Protein AF-S3D7V9-F1 (afdb_monomer)

Radius of gyration: 25.15 Å; Cα contacts (8 Å, |Δi|>4): 69; chains: 1; bounding box: 52×27×69 Å

Organism: Glarea lozoyensis (strain ATCC 20868 / MF5171) (NCBI:txid1116229)

Nearest PDB structures (foldseek):
  2ido-assembly1_B  TM=3.271E-01  e=3.633E+00  Punavirus P1

Secondary structure (DSSP, 8-state):
----------SS-HHHHHHHHHHHHHH-HHHHSPTTSHHHHHHHHHHHH-HHHHHHHHHHHT---TT--TTSGGGGGGTSPP---HHHHHHHHHHTPPPHHHHHHHHHTT-HHHHHHHHHHHHHTT-

Solvent-accessible surface area (backbone atoms only — not comparable to full-atom values): 7719 Å² total; per-residue (Å²): 136,84,78,81,76,79,74,86,83,63,94,61,55,73,39,52,53,53,46,53,20,38,47,49,29,74,64,36,61,79,77,76,37,57,89,85,36,72,67,40,51,49,51,54,50,50,36,68,75,35,55,65,57,42,51,49,19,58,62,36,54,73,59,83,56,90,91,57,54,76,85,38,75,95,42,43,75,79,48,47,78,84,80,72,56,65,65,57,54,47,49,50,56,59,71,65,56,70,58,68,70,60,32,51,57,39,27,76,70,68,37,66,71,27,45,56,50,50,56,55,54,63,57,63,78,76,114

Foldseek 3Di:
DDDPDPPPPDPDDPLVLLLVLLQCLVVPQVVVDDPPDPSNVVVVVVCVVVVVSVVSNVVNNPDDPVPDGCPDPVNVPSRDDPDDPPVVVVVVVVVVDDDLVVLVVVVVVVPVVSVVVNVVVVVVVVD

Mean predicted aligned error: 12.67 Å

Structure (mmCIF, N/CA/C/O backbone):
data_AF-S3D7V9-F1
#
_entry.id   AF-S3D7V9-F1
#
loop_
_atom_site.group_PDB
_atom_site.id
_atom_site.type_symbol
_atom_site.label_atom_id
_atom_site.label_alt_id
_atom_site.label_comp_id
_atom_site.label_asym_id
_atom_site.label_entity_id
_atom_site.label_seq_id
_atom_site.pdbx_PDB_ins_code
_atom_site.Cartn_x
_atom_site.Cartn_y
_atom_site.Cartn_z
_atom_site.occupancy
_atom_site.B_iso_or_equiv
_atom_site.auth_seq_id
_atom_site.auth_comp_id
_atom_site.auth_asym_id
_atom_site.auth_atom_id
_atom_site.pdbx_PDB_model_num
ATOM 1 N N . MET A 1 1 ? -35.432 -12.788 -2.282 1.00 44.59 1 MET A N 1
ATOM 2 C CA . MET A 1 1 ? -34.699 -11.628 -1.743 1.00 44.59 1 MET A CA 1
ATOM 3 C C . MET A 1 1 ? -33.234 -12.016 -1.850 1.00 44.59 1 MET A C 1
ATOM 5 O O . MET A 1 1 ? -32.822 -12.919 -1.141 1.00 44.59 1 MET A O 1
ATOM 9 N N . PHE A 1 2 ? -32.547 -11.538 -2.889 1.00 39.72 2 PHE A N 1
ATOM 10 C CA . PHE A 1 2 ? -31.167 -11.925 -3.194 1.00 39.72 2 PHE A CA 1
ATOM 11 C C . PHE A 1 2 ? -30.229 -11.039 -2.374 1.00 39.72 2 PHE A C 1
ATOM 13 O O . PHE A 1 2 ? -30.293 -9.817 -2.497 1.00 39.72 2 PHE A O 1
ATOM 20 N N . GLU A 1 3 ? -29.404 -11.653 -1.528 1.00 40.06 3 GLU A N 1
ATOM 21 C CA . GLU A 1 3 ? -28.247 -10.994 -0.923 1.00 40.06 3 GLU A CA 1
ATOM 22 C C . GLU A 1 3 ? -27.309 -10.509 -2.041 1.00 40.06 3 GLU A C 1
ATOM 24 O O . GLU A 1 3 ? -27.126 -11.226 -3.033 1.00 40.06 3 GLU A O 1
ATOM 29 N N . PRO A 1 4 ? -26.721 -9.307 -1.935 1.00 53.19 4 PRO A N 1
ATOM 30 C CA . PRO A 1 4 ? -25.719 -8.886 -2.894 1.00 53.19 4 PRO A CA 1
ATOM 31 C C . PRO A 1 4 ? -24.494 -9.792 -2.738 1.00 53.19 4 PRO A C 1
ATOM 33 O O . PRO A 1 4 ? -23.843 -9.804 -1.694 1.00 53.19 4 PRO A O 1
ATOM 36 N N . MET A 1 5 ? -24.199 -10.564 -3.790 1.00 42.66 5 MET A N 1
ATOM 37 C CA . MET A 1 5 ? -22.911 -11.227 -3.977 1.00 42.66 5 MET A CA 1
ATOM 38 C C . MET A 1 5 ? -21.812 -10.197 -3.723 1.00 42.66 5 MET A C 1
ATOM 40 O O . MET A 1 5 ? -21.718 -9.210 -4.451 1.00 42.66 5 MET A O 1
ATOM 44 N N . LEU A 1 6 ? -21.005 -10.433 -2.689 1.00 45.97 6 LEU A N 1
ATOM 45 C CA . LEU A 1 6 ? -19.734 -9.752 -2.486 1.00 45.97 6 LEU A CA 1
ATOM 46 C C . LEU A 1 6 ? -18.943 -9.857 -3.792 1.00 45.97 6 LEU A C 1
ATOM 48 O O . LEU A 1 6 ? -18.527 -10.946 -4.193 1.00 45.97 6 LEU A O 1
ATOM 52 N N . ASP A 1 7 ? -18.814 -8.728 -4.480 1.00 47.75 7 ASP A N 1
ATOM 53 C CA . ASP A 1 7 ? -18.021 -8.602 -5.689 1.00 47.75 7 ASP A CA 1
ATOM 54 C C . ASP A 1 7 ? -16.570 -8.930 -5.320 1.00 47.75 7 ASP A C 1
ATOM 56 O O . ASP A 1 7 ? -15.886 -8.149 -4.665 1.00 47.75 7 ASP A O 1
ATOM 60 N N . GLN A 1 8 ? -16.095 -10.121 -5.694 1.00 50.62 8 GLN A N 1
ATOM 61 C CA . GLN A 1 8 ? -14.722 -10.582 -5.447 1.00 50.62 8 GLN A CA 1
ATOM 62 C C . GLN A 1 8 ? -13.677 -9.845 -6.313 1.00 50.62 8 GLN A C 1
ATOM 64 O O . GLN A 1 8 ? -12.597 -10.367 -6.583 1.00 50.62 8 GLN A O 1
ATOM 69 N N . ARG A 1 9 ? -13.980 -8.629 -6.773 1.00 52.44 9 ARG A N 1
ATOM 70 C CA . ARG A 1 9 ? -13.137 -7.814 -7.654 1.00 52.44 9 ARG A CA 1
ATOM 71 C C . ARG A 1 9 ? -12.440 -6.687 -6.895 1.00 52.44 9 ARG A C 1
ATOM 73 O O . ARG A 1 9 ? -12.529 -5.538 -7.295 1.00 52.44 9 ARG A O 1
ATOM 80 N N . ASN A 1 10 ? -11.765 -7.010 -5.797 1.00 53.16 10 ASN A N 1
ATOM 81 C CA . ASN A 1 10 ? -10.458 -6.423 -5.487 1.00 53.16 10 ASN A CA 1
ATOM 82 C C . ASN A 1 10 ? -9.873 -7.096 -4.249 1.00 53.16 10 ASN A C 1
ATOM 84 O O . ASN A 1 10 ? -10.286 -6.833 -3.125 1.00 53.16 10 ASN A O 1
ATOM 88 N N . ILE A 1 11 ? -8.920 -8.003 -4.460 1.00 58.69 11 ILE A N 1
ATOM 89 C CA . ILE A 1 11 ? -8.187 -8.663 -3.368 1.00 58.69 11 ILE A CA 1
ATOM 90 C C . ILE A 1 11 ? -7.152 -7.694 -2.767 1.00 58.69 11 ILE A C 1
ATOM 92 O O . ILE A 1 11 ? -6.701 -7.881 -1.639 1.00 58.69 11 ILE A O 1
ATOM 96 N N . PHE A 1 12 ? -6.793 -6.637 -3.499 1.00 61.38 12 PHE A N 1
ATOM 97 C CA . PHE A 1 12 ? -5.801 -5.657 -3.083 1.00 61.38 12 PHE A CA 1
ATOM 98 C C . PHE A 1 12 ? -6.461 -4.342 -2.674 1.00 61.38 12 PHE A C 1
ATOM 100 O O . PHE A 1 12 ? -7.405 -3.873 -3.311 1.00 61.38 12 PHE A O 1
ATOM 107 N N . SER A 1 13 ? -5.959 -3.746 -1.589 1.00 81.44 13 SER A N 1
ATOM 108 C CA . SER A 1 13 ? -6.363 -2.400 -1.200 1.00 81.44 13 SER A CA 1
ATOM 109 C C . SER A 1 13 ? -5.875 -1.392 -2.255 1.00 81.44 13 SER A C 1
ATOM 111 O O . SER A 1 13 ? -4.786 -1.571 -2.813 1.00 81.44 13 SER A O 1
ATOM 113 N N . PRO A 1 14 ? -6.611 -0.295 -2.509 1.00 86.12 14 PRO A N 1
ATOM 114 C CA . PRO A 1 14 ? -6.174 0.745 -3.449 1.00 86.12 14 PRO A CA 1
ATOM 115 C C . PRO A 1 14 ? -4.786 1.322 -3.119 1.00 86.12 14 PRO A C 1
ATOM 117 O O . PRO A 1 14 ? -4.033 1.726 -4.005 1.00 86.12 14 PRO A O 1
ATOM 120 N N . LEU A 1 15 ? -4.420 1.342 -1.832 1.00 90.00 15 LEU A N 1
ATOM 121 C CA . LEU A 1 15 ? -3.102 1.778 -1.370 1.00 90.00 15 LEU A CA 1
ATOM 122 C C . LEU A 1 15 ? -1.985 0.816 -1.791 1.00 90.00 15 LEU A C 1
ATOM 124 O O . LEU A 1 15 ? -0.905 1.266 -2.180 1.00 90.00 15 LEU A O 1
ATOM 128 N N . LEU A 1 16 ? -2.250 -0.492 -1.766 1.00 89.56 16 LEU A N 1
ATOM 129 C CA . LEU A 1 16 ? -1.304 -1.504 -2.221 1.00 89.56 16 LEU A CA 1
ATOM 130 C C . LEU A 1 16 ? -1.105 -1.441 -3.739 1.00 89.56 16 LEU A C 1
ATOM 132 O O . LEU A 1 16 ? 0.031 -1.495 -4.202 1.00 89.56 16 LEU A O 1
ATOM 136 N N . GLU A 1 17 ? -2.173 -1.264 -4.518 1.00 90.25 17 GLU A N 1
ATOM 137 C CA . GLU A 1 17 ? -2.070 -1.095 -5.976 1.00 90.25 17 GLU A CA 1
ATOM 138 C C . GLU A 1 17 ? -1.220 0.129 -6.340 1.00 90.25 17 GLU A C 1
ATOM 140 O O . GLU A 1 17 ? -0.293 0.040 -7.150 1.00 90.25 17 GLU A O 1
ATOM 145 N N . LYS A 1 18 ? -1.463 1.254 -5.658 1.00 91.69 18 LYS A N 1
ATOM 146 C CA . LYS A 1 18 ? -0.665 2.478 -5.785 1.00 91.69 18 LYS A CA 1
ATOM 147 C C . LYS A 1 18 ? 0.807 2.247 -5.433 1.00 91.69 18 LYS A C 1
ATOM 149 O O . LYS A 1 18 ? 1.687 2.714 -6.157 1.00 91.69 18 LYS A O 1
ATOM 154 N N . PHE A 1 19 ? 1.088 1.530 -4.344 1.00 93.75 19 PHE A N 1
ATOM 155 C CA . PHE A 1 19 ? 2.457 1.184 -3.958 1.00 93.75 19 PHE A CA 1
ATOM 156 C C . PHE A 1 19 ? 3.148 0.349 -5.040 1.00 93.75 19 PHE A C 1
ATOM 158 O O . PHE A 1 19 ? 4.238 0.702 -5.488 1.00 93.75 19 PHE A O 1
ATOM 165 N N . LEU A 1 20 ? 2.493 -0.707 -5.526 1.00 93.56 20 LEU A N 1
ATOM 166 C CA . LEU A 1 20 ? 3.030 -1.572 -6.577 1.00 93.56 20 LEU A CA 1
ATOM 167 C C . LEU A 1 20 ? 3.311 -0.802 -7.870 1.00 93.56 20 LEU A C 1
ATOM 169 O O . LEU A 1 20 ? 4.351 -1.020 -8.494 1.00 93.56 20 LEU A O 1
ATOM 173 N N . ALA A 1 21 ? 2.431 0.126 -8.252 1.00 93.69 21 ALA A N 1
ATOM 174 C CA . ALA A 1 21 ? 2.631 0.979 -9.417 1.00 93.69 21 ALA A CA 1
ATOM 175 C C . ALA A 1 21 ? 3.861 1.885 -9.248 1.00 93.69 21 ALA A C 1
ATOM 177 O O . ALA A 1 21 ? 4.685 1.978 -10.158 1.00 93.69 21 ALA A O 1
ATOM 178 N N . HIS A 1 22 ? 4.036 2.499 -8.074 1.00 94.56 22 HIS A N 1
ATOM 179 C CA . HIS A 1 22 ? 5.203 3.332 -7.774 1.00 94.56 22 HIS A CA 1
ATOM 180 C C . HIS A 1 22 ? 6.513 2.533 -7.769 1.00 94.56 22 HIS A C 1
ATOM 182 O O . HIS A 1 22 ? 7.504 2.979 -8.346 1.00 94.56 22 HIS A O 1
ATOM 188 N N . VAL A 1 23 ? 6.524 1.355 -7.138 1.00 94.00 23 VAL A N 1
ATOM 189 C CA . VAL A 1 23 ? 7.699 0.469 -7.087 1.00 94.00 23 VAL A CA 1
ATOM 190 C C . VAL A 1 23 ? 8.086 0.016 -8.488 1.00 94.00 23 VAL A C 1
ATOM 192 O O . VAL A 1 23 ? 9.250 0.112 -8.869 1.00 94.00 23 VAL A O 1
ATOM 195 N N . THR A 1 24 ? 7.104 -0.432 -9.269 1.00 93.56 24 THR A N 1
ATOM 196 C CA . THR A 1 24 ? 7.327 -0.926 -10.630 1.00 93.56 24 THR A CA 1
ATOM 197 C C . THR A 1 24 ? 7.809 0.196 -11.546 1.00 93.56 24 THR A C 1
ATOM 199 O O . THR A 1 24 ? 8.765 0.005 -12.289 1.00 93.56 24 THR A O 1
ATOM 202 N N . ALA A 1 25 ? 7.212 1.388 -11.452 1.00 92.50 25 ALA A N 1
ATOM 203 C CA . ALA A 1 25 ? 7.660 2.556 -12.205 1.00 92.50 25 ALA A CA 1
ATOM 204 C C . ALA A 1 25 ? 9.103 2.950 -11.855 1.00 92.50 25 ALA A C 1
ATOM 206 O O . ALA A 1 25 ? 9.881 3.251 -12.750 1.00 92.50 25 ALA A O 1
ATOM 207 N N . HIS A 1 26 ? 9.481 2.898 -10.573 1.00 91.12 26 HIS A N 1
ATOM 208 C CA . HIS A 1 26 ? 10.845 3.201 -10.133 1.00 91.12 26 HIS A CA 1
ATOM 209 C C . HIS A 1 26 ? 11.878 2.164 -10.607 1.00 91.12 26 HIS A C 1
ATOM 211 O O . HIS A 1 26 ? 13.032 2.508 -10.841 1.00 91.12 26 HIS A O 1
ATOM 217 N N . GLN A 1 27 ? 11.487 0.893 -10.733 1.00 89.19 27 GLN A N 1
ATOM 218 C CA . GLN A 1 27 ? 12.369 -0.172 -11.221 1.00 89.19 27 GLN A CA 1
ATOM 219 C C . GLN A 1 27 ? 12.556 -0.164 -12.746 1.00 89.19 27 GLN A C 1
ATOM 221 O O . GLN A 1 27 ? 13.435 -0.872 -13.237 1.00 89.19 27 GLN A O 1
ATOM 226 N N . SER A 1 28 ? 11.750 0.605 -13.487 1.00 87.44 28 SER A N 1
ATOM 227 C CA . SER A 1 28 ? 11.812 0.720 -14.950 1.00 87.44 28 SER A CA 1
ATOM 228 C C . SER A 1 28 ? 11.971 -0.639 -15.661 1.00 87.44 28 SER A C 1
ATOM 230 O O . SER A 1 28 ? 12.982 -0.884 -16.330 1.00 87.44 28 SER A O 1
ATOM 232 N N . PRO A 1 29 ? 10.996 -1.566 -15.555 1.00 86.69 29 PRO A N 1
ATOM 233 C CA . PRO A 1 29 ? 11.127 -2.914 -16.115 1.00 86.69 29 PRO A CA 1
ATOM 234 C C . PRO A 1 29 ? 11.405 -2.916 -17.627 1.00 86.69 29 PRO A C 1
ATOM 236 O O . PRO A 1 29 ? 12.111 -3.787 -18.119 1.00 86.69 29 PRO A O 1
ATOM 239 N N . PHE A 1 30 ? 10.915 -1.919 -18.368 1.00 88.25 30 PHE A N 1
ATOM 240 C CA . PHE A 1 30 ? 11.142 -1.803 -19.815 1.00 88.25 30 PHE A CA 1
ATOM 241 C C . PHE A 1 30 ? 12.518 -1.246 -20.197 1.00 88.25 30 PHE A C 1
ATOM 243 O O . PHE A 1 30 ? 12.915 -1.383 -21.348 1.00 88.25 30 PHE A O 1
ATOM 250 N N . GLU A 1 31 ? 13.245 -0.636 -19.259 1.00 88.00 31 GLU A N 1
ATOM 251 C CA . GLU A 1 31 ? 14.632 -0.204 -19.478 1.00 88.00 31 GLU A CA 1
A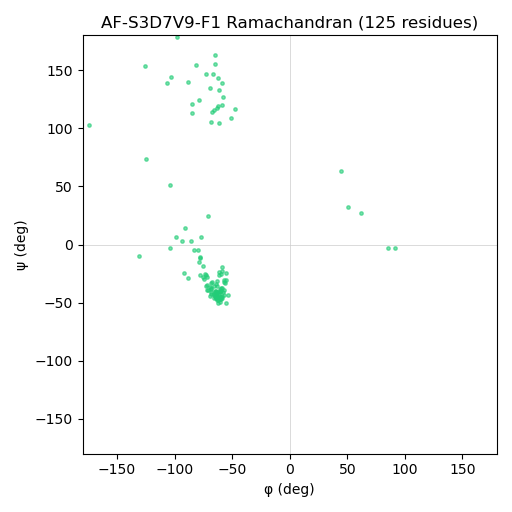TOM 252 C C . GLU A 1 31 ? 15.624 -1.324 -19.145 1.00 88.00 31 GLU A C 1
ATOM 254 O O . GLU A 1 31 ? 16.706 -1.396 -19.725 1.00 88.00 31 GLU A O 1
ATOM 259 N N . SER A 1 32 ? 15.255 -2.206 -18.212 1.00 86.12 32 SER A N 1
ATOM 260 C CA . SER A 1 32 ? 16.095 -3.316 -17.750 1.00 86.12 32 SER A CA 1
ATOM 261 C C . SER A 1 32 ? 15.876 -4.623 -18.517 1.00 86.12 32 SER A C 1
ATOM 263 O O . SER A 1 32 ? 16.787 -5.449 -18.576 1.00 86.12 32 SER A O 1
ATOM 265 N N . CYS A 1 33 ? 14.705 -4.822 -19.128 1.00 90.25 33 CYS A N 1
ATOM 266 C CA . CYS A 1 33 ? 14.423 -5.991 -19.961 1.00 90.25 33 CYS A CA 1
ATOM 267 C C . CYS A 1 33 ? 14.831 -5.752 -21.420 1.00 90.25 33 CYS A C 1
ATOM 269 O O . CYS A 1 33 ? 14.561 -4.697 -21.990 1.00 90.25 33 CYS A O 1
ATOM 271 N N . ALA A 1 34 ? 15.415 -6.767 -22.061 1.00 91.88 34 ALA A N 1
ATOM 272 C CA . ALA A 1 34 ? 15.672 -6.725 -23.496 1.00 91.88 34 ALA A CA 1
ATOM 273 C C . ALA A 1 34 ? 14.351 -6.793 -24.278 1.00 91.88 34 ALA A C 1
ATOM 275 O O . ALA A 1 34 ? 13.489 -7.630 -23.996 1.00 91.88 34 ALA A O 1
ATOM 276 N N . GLU A 1 35 ? 14.195 -5.938 -25.289 1.00 91.88 35 GLU A N 1
ATOM 277 C CA . GLU A 1 35 ? 13.003 -5.948 -26.135 1.00 91.88 35 GLU A CA 1
ATOM 278 C C . GLU A 1 35 ?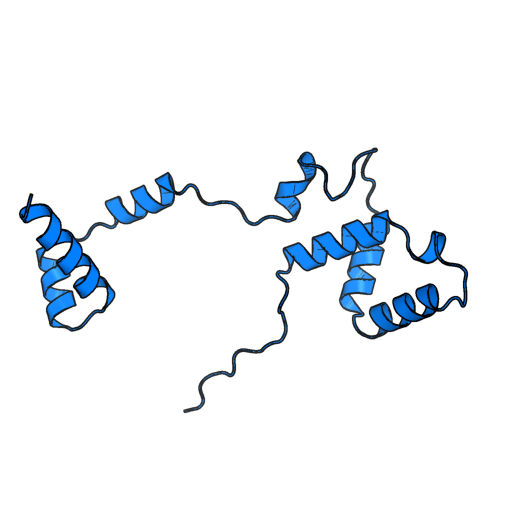 12.824 -7.325 -26.796 1.00 91.88 35 GLU A C 1
ATOM 280 O O . GLU A 1 35 ? 13.743 -7.877 -27.403 1.00 91.88 35 GLU A O 1
ATOM 285 N N . GLY A 1 36 ? 11.632 -7.906 -26.642 1.00 92.31 36 GLY A N 1
ATOM 286 C CA . GLY A 1 36 ? 11.320 -9.243 -27.154 1.00 92.31 36 GLY A CA 1
ATOM 287 C C . GLY A 1 36 ? 11.698 -10.412 -26.235 1.00 92.31 36 GLY A C 1
ATOM 288 O O . GLY A 1 36 ? 11.352 -11.543 -26.576 1.00 92.31 36 GLY A O 1
ATOM 289 N N . SER A 1 37 ? 12.334 -10.174 -25.080 1.00 95.25 37 SER A N 1
ATOM 290 C CA . SER A 1 37 ? 12.570 -11.228 -24.084 1.00 95.25 37 SER A CA 1
ATOM 291 C C . SER A 1 37 ? 11.260 -11.762 -23.487 1.00 95.25 37 SER A C 1
ATOM 293 O O . SER A 1 37 ? 10.200 -11.132 -23.588 1.00 95.25 37 SER A O 1
ATOM 295 N N . GLU A 1 38 ? 11.320 -12.930 -22.846 1.00 95.38 38 GLU A N 1
ATOM 296 C CA . GLU A 1 38 ? 10.159 -13.523 -22.172 1.00 95.38 38 GLU A CA 1
ATOM 297 C C . GLU A 1 38 ? 9.633 -12.611 -21.054 1.00 95.38 38 GLU A C 1
ATOM 299 O O . GLU A 1 38 ? 8.421 -12.437 -20.9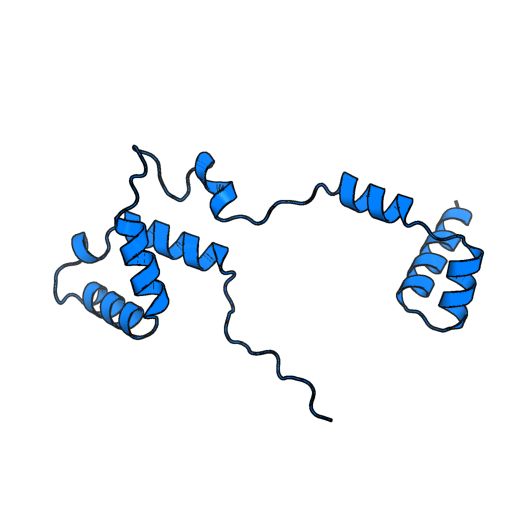00 1.00 95.38 38 GLU A O 1
ATOM 304 N N . GLU A 1 39 ? 10.535 -11.957 -20.324 1.00 92.75 39 GLU A N 1
ATOM 305 C CA . GLU A 1 39 ? 10.211 -10.989 -19.278 1.00 92.75 39 GLU A CA 1
ATOM 306 C C . GLU A 1 39 ? 9.506 -9.761 -19.863 1.00 92.75 39 GLU A C 1
ATOM 308 O O . GLU A 1 39 ? 8.459 -9.351 -19.358 1.00 92.75 39 GLU A O 1
ATOM 313 N N . PHE A 1 40 ? 10.015 -9.214 -20.972 1.00 93.31 40 PHE A N 1
ATOM 314 C CA . PHE A 1 40 ? 9.390 -8.086 -21.665 1.00 93.31 40 PHE A CA 1
ATOM 315 C C . PHE A 1 40 ? 7.969 -8.432 -22.134 1.00 93.31 40 PHE A C 1
ATOM 317 O O . PHE A 1 40 ? 7.025 -7.665 -21.924 1.00 93.31 40 PHE A O 1
ATOM 324 N N . GLN A 1 41 ? 7.782 -9.617 -22.724 1.00 95.12 41 GLN A N 1
ATOM 325 C CA . GLN A 1 41 ? 6.460 -10.087 -23.150 1.00 95.12 41 GLN A CA 1
ATOM 326 C C . GLN A 1 41 ? 5.521 -10.339 -21.964 1.00 95.12 41 GLN A C 1
ATOM 328 O O . GLN A 1 41 ? 4.322 -10.055 -22.054 1.00 95.12 41 GLN A O 1
ATOM 333 N N . SER A 1 42 ? 6.050 -10.825 -20.842 1.00 94.19 42 SER A N 1
ATOM 334 C CA . SER A 1 42 ? 5.286 -11.034 -19.610 1.00 94.19 42 SER A CA 1
ATOM 335 C C . SER A 1 42 ? 4.771 -9.713 -19.041 1.00 94.19 42 SER A C 1
ATOM 337 O O . SER A 1 42 ? 3.582 -9.607 -18.730 1.00 94.19 42 SER A O 1
ATOM 339 N N . TRP A 1 43 ? 5.615 -8.678 -19.008 1.00 93.56 43 TRP A N 1
ATOM 340 C CA . TRP A 1 43 ? 5.202 -7.326 -18.633 1.00 93.56 43 TRP A CA 1
ATOM 341 C C . TRP A 1 43 ? 4.136 -6.769 -19.575 1.00 93.56 43 TRP A C 1
ATOM 343 O O . TRP A 1 43 ? 3.095 -6.303 -19.113 1.00 93.56 43 TRP A O 1
ATOM 353 N N . LEU A 1 44 ? 4.322 -6.885 -20.894 1.00 93.69 44 LEU A N 1
ATOM 354 C CA . LEU A 1 44 ? 3.307 -6.455 -21.860 1.00 93.69 44 LEU A CA 1
ATOM 355 C C . LEU A 1 44 ? 1.968 -7.170 -21.660 1.00 93.69 44 LEU A C 1
ATOM 357 O O . LEU A 1 44 ? 0.912 -6.544 -21.767 1.00 93.69 44 LEU A O 1
ATOM 361 N N . LYS A 1 45 ? 1.988 -8.475 -21.378 1.00 94.94 45 LYS A N 1
ATOM 362 C CA . LYS A 1 45 ? 0.773 -9.249 -21.107 1.00 94.94 45 LYS A CA 1
ATOM 363 C C . LYS A 1 45 ? 0.079 -8.766 -19.835 1.00 94.94 45 LYS A C 1
ATOM 365 O O . LYS A 1 45 ? -1.141 -8.618 -19.853 1.00 94.94 45 LYS A O 1
ATOM 370 N N . LEU A 1 46 ? 0.839 -8.493 -18.774 1.00 91.94 46 LEU A N 1
ATOM 371 C CA . LEU A 1 46 ? 0.320 -7.988 -17.502 1.00 91.94 46 LEU A CA 1
ATOM 372 C C . LEU A 1 46 ? -0.315 -6.600 -17.651 1.00 91.94 46 LEU A C 1
ATOM 374 O O . LEU A 1 46 ? -1.428 -6.387 -17.178 1.00 91.94 46 LEU A O 1
ATOM 378 N N . LEU A 1 47 ? 0.339 -5.682 -18.366 1.00 92.19 47 LEU A N 1
ATOM 379 C CA . LEU A 1 47 ? -0.204 -4.341 -18.608 1.00 92.19 47 LEU A CA 1
ATOM 380 C C . LEU A 1 47 ? -1.438 -4.362 -19.518 1.00 92.19 47 LEU A C 1
ATOM 382 O O . LEU A 1 47 ? -2.349 -3.558 -19.343 1.00 92.19 47 LEU A O 1
ATOM 386 N N . LYS A 1 48 ? -1.504 -5.299 -20.472 1.00 93.00 48 LYS A N 1
ATOM 387 C CA . LYS A 1 48 ? -2.700 -5.498 -21.306 1.00 93.00 48 LYS A CA 1
ATOM 388 C C . LYS A 1 48 ? -3.880 -6.052 -20.510 1.00 93.00 48 LYS A C 1
ATOM 390 O O . LYS A 1 48 ? -5.013 -5.678 -20.799 1.00 93.00 48 LYS A O 1
ATOM 395 N N . SER A 1 49 ? -3.639 -6.949 -19.551 1.00 93.25 49 SER A N 1
ATOM 396 C CA . SER A 1 49 ? -4.706 -7.500 -18.707 1.00 93.25 49 SER A CA 1
ATOM 397 C C . SER A 1 49 ? -5.144 -6.546 -17.596 1.00 93.25 49 SER A C 1
ATOM 399 O O . SER A 1 49 ? -6.301 -6.603 -17.190 1.00 93.25 49 SER A O 1
ATOM 401 N N . HIS A 1 50 ? -4.263 -5.642 -17.157 1.00 91.38 50 HIS A N 1
ATOM 402 C CA . HIS A 1 50 ? -4.533 -4.655 -16.110 1.00 91.38 50 HIS A CA 1
ATOM 403 C C . HIS A 1 50 ? -4.249 -3.233 -16.623 1.00 91.38 50 HIS A C 1
ATOM 405 O O . HIS A 1 50 ? -3.253 -2.614 -16.239 1.00 91.38 50 HIS A O 1
ATOM 411 N N . PRO A 1 51 ? -5.118 -2.684 -17.493 1.00 91.50 51 PRO A N 1
ATOM 412 C CA . PRO A 1 51 ? -4.886 -1.379 -18.111 1.00 91.50 51 PRO A CA 1
ATOM 413 C C . PRO A 1 51 ? -4.845 -0.237 -17.090 1.00 91.50 51 PRO A C 1
ATOM 415 O O . PRO A 1 51 ? -4.101 0.719 -17.285 1.00 91.50 51 PRO A O 1
ATOM 418 N N . GLN A 1 52 ? -5.594 -0.343 -15.986 1.00 90.88 52 GLN A N 1
ATOM 419 C CA . GLN A 1 52 ? -5.557 0.661 -14.921 1.00 90.88 52 GLN A CA 1
ATOM 420 C C . GLN A 1 52 ? -4.177 0.718 -14.255 1.00 90.88 52 GLN A C 1
ATOM 422 O O . GLN A 1 52 ? -3.588 1.789 -14.168 1.00 90.88 52 GLN A O 1
ATOM 427 N N .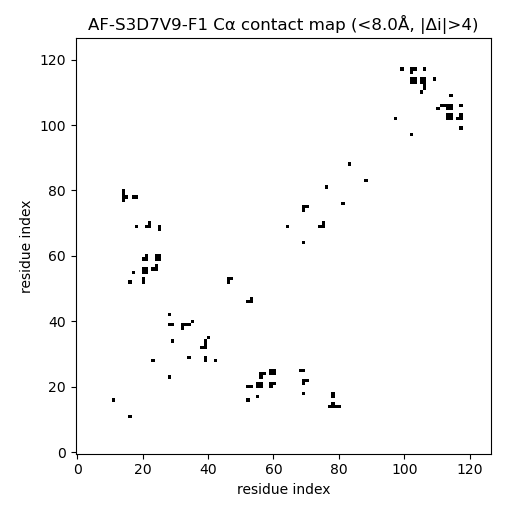 PHE A 1 53 ? -3.602 -0.439 -13.918 1.00 90.69 53 PHE A N 1
ATOM 428 C CA . PHE A 1 53 ? -2.242 -0.522 -13.385 1.00 90.69 53 PHE A CA 1
ATOM 429 C C . PHE A 1 53 ? -1.206 0.071 -14.353 1.00 90.69 53 PHE A C 1
ATOM 431 O O . PHE A 1 53 ? -0.271 0.745 -13.927 1.00 90.69 53 PHE A O 1
ATOM 438 N N . ALA A 1 54 ? -1.386 -0.119 -15.666 1.00 91.75 54 ALA A N 1
ATOM 439 C CA . ALA A 1 54 ? -0.521 0.494 -16.673 1.00 91.75 54 ALA A CA 1
ATOM 440 C C . ALA A 1 54 ? -0.597 2.031 -16.664 1.00 91.75 54 ALA A C 1
ATOM 442 O O . ALA A 1 54 ? 0.435 2.695 -16.773 1.00 91.75 54 ALA A O 1
ATOM 443 N N . ILE A 1 55 ? -1.801 2.591 -16.506 1.00 92.12 55 ILE A N 1
ATOM 444 C CA . ILE A 1 55 ? -2.011 4.037 -16.358 1.00 92.12 55 ILE A CA 1
ATOM 445 C C . ILE A 1 55 ? -1.339 4.535 -15.076 1.00 92.12 55 ILE A C 1
ATOM 447 O O . ILE A 1 55 ? -0.586 5.507 -15.119 1.00 92.12 55 ILE A O 1
ATOM 451 N N . ASP A 1 56 ? -1.552 3.847 -13.956 1.00 92.19 56 ASP A N 1
ATOM 452 C CA . ASP A 1 56 ? -1.002 4.242 -12.658 1.00 92.19 56 ASP A CA 1
ATOM 453 C C . ASP A 1 56 ? 0.530 4.194 -12.660 1.00 92.19 56 ASP A C 1
ATOM 455 O O . ASP A 1 56 ? 1.191 5.110 -12.161 1.00 92.19 56 ASP A O 1
ATOM 459 N N . MET A 1 57 ? 1.114 3.172 -13.291 1.00 92.56 57 MET A N 1
ATOM 460 C CA . MET A 1 57 ? 2.555 3.061 -13.506 1.00 92.56 57 MET A CA 1
ATOM 461 C C . MET A 1 57 ? 3.081 4.223 -14.366 1.00 92.56 57 MET A C 1
ATOM 463 O O . MET A 1 57 ? 4.086 4.833 -14.007 1.00 92.56 57 MET A O 1
ATOM 467 N N . ALA A 1 58 ? 2.394 4.584 -15.456 1.00 90.31 58 ALA A N 1
ATOM 468 C CA . ALA A 1 58 ? 2.796 5.696 -16.324 1.00 90.31 58 ALA A CA 1
ATOM 469 C C . ALA A 1 58 ? 2.727 7.059 -15.613 1.00 90.31 58 ALA A C 1
ATOM 471 O O . ALA A 1 58 ? 3.645 7.870 -15.739 1.00 90.31 58 ALA A O 1
ATOM 472 N N . ILE A 1 59 ? 1.681 7.299 -14.815 1.00 90.44 59 ILE A N 1
ATOM 473 C CA . ILE A 1 59 ? 1.568 8.495 -13.964 1.00 90.44 59 ILE A CA 1
ATOM 474 C C . ILE A 1 59 ? 2.721 8.537 -12.952 1.00 90.44 59 ILE A C 1
ATOM 476 O O . ILE A 1 59 ? 3.296 9.593 -12.686 1.00 90.44 59 ILE A O 1
ATOM 480 N N . SER A 1 60 ? 3.076 7.380 -12.395 1.00 90.19 60 SER A N 1
ATOM 481 C CA . SER A 1 60 ? 4.101 7.257 -11.357 1.00 90.19 60 SER A CA 1
ATOM 482 C C . SER A 1 60 ? 5.525 7.386 -11.889 1.00 90.19 60 SER A C 1
ATOM 484 O O . SER A 1 60 ? 6.386 7.872 -11.161 1.00 90.19 60 SER A O 1
ATOM 486 N N . ALA A 1 61 ? 5.773 7.029 -13.151 1.00 86.31 61 ALA A N 1
ATOM 487 C CA . ALA A 1 61 ? 7.071 7.201 -13.805 1.00 86.31 61 ALA A CA 1
ATOM 488 C C . ALA A 1 61 ? 7.503 8.678 -13.882 1.00 86.31 61 ALA A C 1
ATOM 490 O O . ALA A 1 61 ? 8.692 8.978 -13.888 1.00 86.31 61 ALA A O 1
ATOM 491 N N . GLY A 1 62 ? 6.546 9.613 -13.881 1.00 79.50 62 GLY A N 1
ATOM 492 C CA . GLY A 1 62 ? 6.820 11.052 -13.827 1.00 79.50 62 GLY A CA 1
ATOM 493 C C . GLY A 1 62 ? 7.151 11.596 -12.432 1.00 79.50 62 GLY A C 1
ATOM 494 O O . GLY A 1 62 ? 7.448 12.785 -12.304 1.00 79.50 62 GLY A O 1
ATOM 495 N N . LYS A 1 63 ? 7.082 10.779 -11.370 1.00 83.94 63 LYS A N 1
ATOM 496 C CA . LYS A 1 63 ? 7.370 11.237 -10.005 1.00 83.94 63 LYS A CA 1
ATOM 497 C C . LYS A 1 63 ? 8.869 11.328 -9.764 1.00 83.94 63 LYS A C 1
ATOM 499 O O . LYS A 1 63 ? 9.595 10.344 -9.868 1.00 83.94 63 LYS A O 1
ATOM 504 N N . ASN A 1 64 ? 9.314 12.513 -9.359 1.00 80.75 64 ASN A N 1
ATOM 505 C CA . ASN A 1 64 ? 10.669 12.712 -8.876 1.00 80.75 64 ASN A CA 1
ATOM 506 C C . ASN A 1 64 ? 10.741 12.365 -7.384 1.00 80.75 64 ASN A C 1
ATOM 508 O O . ASN A 1 64 ? 10.162 13.061 -6.552 1.00 80.75 64 ASN A O 1
ATOM 512 N N . TRP A 1 65 ? 11.475 11.303 -7.066 1.00 85.25 65 TRP A N 1
ATOM 513 C CA . TRP A 1 65 ? 11.705 10.855 -5.695 1.00 85.25 65 TRP A CA 1
ATOM 514 C C . TRP A 1 65 ? 12.888 11.566 -5.016 1.00 85.25 65 TRP A C 1
ATOM 516 O O . TRP A 1 65 ? 13.224 11.236 -3.895 1.00 85.25 65 TRP A O 1
ATOM 526 N N . ASN A 1 66 ? 13.550 12.541 -5.656 1.00 86.19 66 ASN A N 1
ATOM 527 C CA . ASN A 1 66 ? 14.633 13.346 -5.059 1.00 86.19 66 ASN A CA 1
ATOM 528 C C . ASN A 1 66 ? 15.754 12.524 -4.378 1.00 86.19 66 ASN A C 1
ATOM 530 O O . ASN A 1 66 ? 16.365 12.973 -3.411 1.00 86.19 66 ASN A O 1
ATOM 534 N N . GLY A 1 67 ? 16.047 11.329 -4.899 1.00 85.38 67 GLY A N 1
ATOM 535 C CA . GLY A 1 67 ? 17.067 10.424 -4.356 1.00 85.38 67 GLY A CA 1
ATOM 536 C C . GLY A 1 67 ? 16.555 9.415 -3.326 1.00 85.38 67 GLY A C 1
ATOM 537 O O . GLY A 1 67 ? 17.329 8.556 -2.907 1.00 85.38 67 GLY A O 1
ATOM 538 N N . THR A 1 68 ? 15.276 9.473 -2.961 1.00 91.12 68 THR A N 1
ATOM 539 C CA . THR A 1 68 ? 14.616 8.477 -2.115 1.00 91.12 68 THR A CA 1
ATOM 540 C C . THR A 1 68 ? 13.831 7.476 -2.959 1.00 91.12 68 THR A C 1
ATOM 542 O O . THR A 1 68 ? 13.864 7.501 -4.197 1.00 91.12 68 THR A O 1
ATOM 545 N N . LYS A 1 69 ? 13.210 6.502 -2.303 1.00 91.81 69 LYS A N 1
ATOM 546 C CA . LYS A 1 69 ? 12.524 5.371 -2.926 1.00 91.81 69 LYS A CA 1
ATOM 547 C C . LYS A 1 69 ? 11.090 5.266 -2.422 1.00 91.81 69 LYS A C 1
ATOM 549 O O . LYS A 1 69 ? 10.818 5.620 -1.278 1.00 91.81 69 LYS A O 1
ATOM 554 N N . PRO A 1 70 ? 10.175 4.684 -3.219 1.00 91.44 70 PRO A N 1
ATOM 555 C CA . PRO A 1 70 ? 8.788 4.496 -2.804 1.00 91.44 70 PRO A CA 1
ATOM 556 C C . PRO A 1 70 ? 8.608 3.735 -1.484 1.00 91.44 70 PRO A C 1
ATOM 558 O O . PRO A 1 70 ? 7.574 3.888 -0.853 1.00 91.44 70 PRO A O 1
ATOM 561 N N . TRP A 1 71 ? 9.570 2.902 -1.081 1.00 92.75 71 TRP A N 1
ATOM 562 C CA . TRP A 1 71 ? 9.529 2.110 0.154 1.00 92.75 71 TRP A CA 1
ATOM 563 C C . TRP A 1 71 ? 10.313 2.728 1.320 1.00 92.75 71 TRP A C 1
ATOM 565 O O . TRP A 1 71 ? 10.467 2.075 2.351 1.00 92.75 71 TRP A O 1
ATOM 575 N N . ASP A 1 72 ? 10.837 3.945 1.165 1.00 93.00 72 ASP A N 1
ATOM 576 C CA . ASP A 1 72 ? 11.488 4.647 2.269 1.00 93.00 72 ASP A CA 1
ATOM 577 C C . ASP A 1 72 ? 10.437 5.142 3.279 1.00 93.00 72 ASP A C 1
ATOM 579 O O . ASP A 1 72 ? 9.320 5.507 2.904 1.00 93.00 72 ASP A O 1
ATOM 583 N N . GLU A 1 73 ? 10.798 5.167 4.569 1.00 90.69 73 GLU A N 1
ATOM 584 C CA . GLU A 1 73 ? 9.869 5.449 5.681 1.00 90.69 73 GLU A CA 1
ATOM 585 C C . GLU A 1 73 ? 9.149 6.796 5.530 1.00 90.69 73 GLU A C 1
ATOM 587 O O . GLU A 1 73 ? 7.977 6.918 5.877 1.00 90.69 73 GLU A O 1
ATOM 592 N N . GLU A 1 74 ? 9.813 7.795 4.941 1.00 91.25 74 GLU A N 1
ATOM 593 C CA . GLU A 1 74 ? 9.228 9.115 4.673 1.00 91.25 74 GLU A CA 1
ATOM 594 C C . GLU A 1 74 ? 7.980 9.071 3.772 1.00 91.25 74 GLU A C 1
ATOM 596 O O . GLU A 1 74 ? 7.144 9.971 3.846 1.00 91.25 74 GLU A O 1
ATOM 601 N N . HIS A 1 75 ? 7.817 8.016 2.964 1.00 91.12 75 HIS A N 1
ATOM 602 C CA . HIS A 1 75 ? 6.662 7.820 2.083 1.00 91.12 75 HIS A CA 1
ATOM 603 C C . HIS A 1 75 ? 5.674 6.782 2.602 1.00 91.12 75 HIS A C 1
ATOM 605 O O . HIS A 1 75 ? 4.639 6.578 1.969 1.00 91.12 75 HIS A O 1
ATOM 611 N N . ARG A 1 76 ? 5.956 6.114 3.727 1.00 89.06 76 ARG A N 1
ATOM 612 C CA . ARG A 1 76 ? 5.134 5.009 4.245 1.00 89.06 76 ARG A CA 1
ATOM 613 C C . ARG A 1 76 ? 3.665 5.401 4.396 1.00 89.06 76 ARG A C 1
ATOM 615 O O . ARG A 1 76 ? 2.787 4.671 3.939 1.00 89.06 76 ARG A O 1
ATOM 622 N N . SER A 1 77 ? 3.411 6.593 4.934 1.00 89.50 77 SER A N 1
ATOM 623 C CA . SER A 1 77 ? 2.065 7.149 5.127 1.00 89.50 77 SER A CA 1
ATOM 624 C C . SER A 1 77 ? 1.259 7.294 3.831 1.00 89.50 77 SER A C 1
ATOM 626 O O . SER A 1 77 ? 0.036 7.362 3.868 1.00 89.50 77 SER A O 1
ATOM 628 N N . ALA A 1 78 ? 1.906 7.306 2.661 1.00 88.75 78 ALA A N 1
ATOM 629 C CA . ALA A 1 78 ? 1.221 7.361 1.373 1.00 88.75 78 ALA A CA 1
ATOM 630 C C . ALA A 1 78 ? 0.621 6.011 0.931 1.00 88.75 78 ALA A C 1
ATOM 632 O O . ALA A 1 78 ? -0.118 5.997 -0.069 1.00 88.75 78 ALA A O 1
ATOM 633 N N . TYR A 1 79 ? 0.962 4.917 1.627 1.00 90.06 79 TYR A N 1
ATOM 634 C CA . TYR A 1 79 ? 0.586 3.532 1.306 1.00 90.06 79 TYR A CA 1
ATOM 635 C C . TYR A 1 79 ? 0.013 2.747 2.488 1.00 90.06 79 TYR A C 1
ATOM 637 O O . TYR A 1 79 ? -0.476 1.636 2.293 1.00 90.06 79 TYR A O 1
ATOM 645 N N . THR A 1 80 ? 0.082 3.286 3.700 1.00 86.50 80 THR A N 1
ATOM 646 C CA . THR A 1 80 ? -0.558 2.703 4.878 1.00 86.50 80 THR A CA 1
ATOM 647 C C . THR A 1 80 ? -1.824 3.473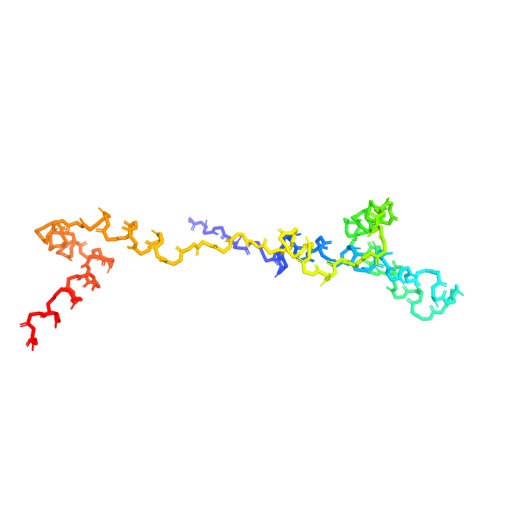 5.206 1.00 86.50 80 THR A C 1
ATOM 649 O O . THR A 1 80 ? -1.877 4.691 5.039 1.00 86.50 80 THR A O 1
ATOM 652 N N . GLU A 1 81 ? -2.848 2.765 5.670 1.00 83.25 81 GLU A N 1
ATOM 653 C CA . GLU A 1 81 ? -3.985 3.420 6.311 1.00 83.25 81 GLU A CA 1
ATOM 654 C C . GLU A 1 81 ? -3.514 4.094 7.605 1.00 83.25 81 GLU A C 1
ATOM 656 O O . GLU A 1 81 ? -2.487 3.717 8.177 1.00 83.25 81 GLU A O 1
ATOM 661 N N . GLU A 1 82 ? -4.237 5.125 8.033 1.00 78.50 82 GLU A N 1
ATOM 662 C CA . GLU A 1 82 ? -3.963 5.783 9.304 1.00 78.50 82 GLU A CA 1
ATOM 663 C C . GLU A 1 82 ? -4.188 4.774 10.437 1.00 78.50 82 GLU A C 1
ATOM 665 O O . GLU A 1 82 ? -5.286 4.237 10.602 1.00 78.50 82 GLU A O 1
ATOM 670 N N . GLU A 1 83 ? -3.128 4.469 11.187 1.00 71.75 83 GLU A N 1
ATOM 671 C CA . GLU A 1 83 ? -3.242 3.656 12.392 1.00 71.75 83 GLU A CA 1
ATOM 672 C C . GLU A 1 83 ? -4.004 4.482 13.432 1.00 71.75 83 GLU A C 1
ATOM 674 O O . GLU A 1 83 ? -3.474 5.442 13.989 1.00 71.75 83 GLU A O 1
ATOM 679 N N . LEU A 1 84 ? -5.270 4.133 13.664 1.00 77.81 84 LEU A N 1
ATOM 680 C CA . LEU A 1 84 ? -6.062 4.738 14.730 1.00 77.81 84 LEU A CA 1
ATOM 681 C C . LEU A 1 84 ? -5.406 4.433 16.082 1.00 77.81 84 LEU A C 1
ATOM 683 O O . LEU A 1 84 ? -5.079 3.273 16.361 1.00 77.81 84 LEU A O 1
ATOM 687 N N . ASP A 1 85 ? -5.250 5.449 16.936 1.00 79.69 85 ASP A N 1
ATOM 688 C CA . ASP A 1 85 ? -4.724 5.233 18.281 1.00 79.69 85 ASP A CA 1
ATOM 689 C C . ASP A 1 85 ? -5.686 4.322 19.050 1.00 79.69 85 ASP A C 1
ATOM 691 O O . ASP A 1 85 ? -6.856 4.639 19.286 1.00 79.69 85 ASP A O 1
ATOM 695 N N . LEU A 1 86 ? -5.176 3.163 19.461 1.00 79.62 86 LEU A N 1
ATOM 696 C CA . LEU A 1 86 ? -5.923 2.201 20.258 1.00 79.62 86 LEU A CA 1
ATOM 697 C C . LEU A 1 86 ? -6.440 2.828 21.553 1.00 79.62 86 LEU A C 1
ATOM 699 O O . LEU A 1 86 ? -7.519 2.452 22.002 1.00 79.62 86 LEU A O 1
ATOM 703 N N . ASN A 1 87 ? -5.719 3.789 22.137 1.00 74.06 87 ASN A N 1
ATOM 704 C CA . ASN A 1 87 ? -6.180 4.497 23.327 1.00 74.06 87 ASN A CA 1
ATOM 705 C C . ASN A 1 87 ? -7.361 5.415 23.021 1.00 74.06 87 ASN A C 1
ATOM 707 O O . ASN A 1 87 ? -8.263 5.505 23.847 1.00 74.06 87 ASN A O 1
ATOM 711 N N . GLU A 1 88 ? -7.389 6.062 21.854 1.00 75.94 88 GLU A N 1
ATOM 712 C CA . GLU A 1 88 ? -8.521 6.887 21.426 1.00 75.94 88 GLU A CA 1
ATOM 713 C C . GLU A 1 88 ? -9.743 6.022 21.122 1.00 75.94 88 GLU A C 1
ATOM 715 O O . GLU A 1 88 ? -10.827 6.316 21.621 1.00 75.94 88 GLU A O 1
ATOM 720 N N . ILE A 1 89 ? -9.568 4.904 20.405 1.00 81.12 89 ILE A N 1
ATOM 721 C CA . ILE A 1 89 ? -10.648 3.931 20.173 1.00 81.12 89 ILE A CA 1
ATOM 722 C C . ILE A 1 89 ? -11.174 3.399 21.507 1.00 81.12 89 ILE A C 1
ATOM 724 O O . ILE A 1 89 ? -12.383 3.316 21.722 1.00 81.12 89 ILE A O 1
ATOM 728 N N . PHE A 1 90 ? -10.277 3.037 22.420 1.00 74.62 90 PHE A N 1
ATOM 729 C CA . PHE A 1 90 ? -10.652 2.490 23.715 1.00 74.62 90 PHE A CA 1
ATOM 730 C C . PHE A 1 90 ? -11.327 3.543 24.599 1.00 74.62 90 PHE A C 1
ATOM 732 O O . PHE A 1 90 ? -12.340 3.252 25.227 1.00 74.62 90 PHE A O 1
ATOM 739 N N . ALA A 1 91 ? -10.830 4.781 24.609 1.00 68.81 91 ALA A N 1
ATOM 740 C CA . ALA A 1 91 ? -11.461 5.900 25.299 1.00 68.81 91 ALA A CA 1
ATOM 741 C C . ALA A 1 91 ? -12.840 6.205 24.713 1.00 68.81 91 ALA A C 1
ATOM 743 O O . ALA A 1 91 ? -13.777 6.403 25.477 1.00 68.81 91 ALA A O 1
ATOM 744 N N . GLN A 1 92 ? -13.001 6.171 23.388 1.00 73.75 92 GLN A N 1
ATOM 745 C CA . GLN A 1 92 ? -14.302 6.308 22.742 1.00 73.75 92 GLN A CA 1
ATOM 746 C C . GLN A 1 92 ? -15.246 5.182 23.171 1.00 73.75 92 GLN A C 1
ATOM 748 O O . GLN A 1 92 ? -16.367 5.461 23.576 1.00 73.75 92 GLN A O 1
ATOM 753 N N . GLN A 1 93 ? -14.793 3.928 23.184 1.00 74.38 93 GLN A N 1
ATOM 754 C CA . GLN A 1 93 ? -15.596 2.794 23.656 1.00 74.38 93 GLN A CA 1
ATOM 755 C C . GLN A 1 93 ? -15.951 2.892 25.150 1.00 74.38 93 GLN A C 1
ATOM 757 O O . GLN A 1 93 ? -17.039 2.480 25.547 1.00 74.38 93 GLN A O 1
ATOM 762 N N . ILE A 1 94 ? -15.065 3.453 25.979 1.00 66.88 94 ILE A N 1
ATOM 763 C CA . ILE A 1 94 ? -15.329 3.739 27.397 1.00 66.88 94 ILE A CA 1
ATOM 764 C C . ILE A 1 94 ? -16.305 4.909 27.562 1.00 66.88 94 ILE A C 1
ATOM 766 O O . ILE A 1 94 ? -17.134 4.881 28.464 1.00 66.88 94 ILE A O 1
ATOM 770 N N . LEU A 1 95 ? -16.211 5.952 26.740 1.00 58.84 95 LEU A N 1
ATOM 771 C CA . LEU A 1 95 ? -17.111 7.108 26.786 1.00 58.84 95 LEU A CA 1
ATOM 772 C C . LEU A 1 95 ? -18.494 6.771 26.213 1.00 58.84 95 LEU A C 1
ATOM 774 O O . LEU A 1 95 ? -19.493 7.310 26.672 1.00 58.84 95 LEU A O 1
ATOM 778 N N . GLU A 1 96 ? -18.558 5.834 25.268 1.00 67.50 96 GLU A N 1
ATOM 779 C CA . GLU A 1 96 ? -19.783 5.194 24.777 1.00 67.50 96 GLU A CA 1
ATOM 780 C C . GLU A 1 96 ? -20.330 4.131 25.744 1.00 67.50 96 GLU A C 1
ATOM 782 O O . GLU A 1 96 ? -21.277 3.414 25.401 1.00 67.50 96 GLU A O 1
ATOM 787 N N . ARG A 1 97 ? -19.746 3.993 26.944 1.00 69.31 97 ARG A N 1
ATOM 788 C CA . ARG A 1 97 ? -20.225 3.049 27.951 1.00 69.31 97 ARG A CA 1
ATOM 789 C C . ARG A 1 97 ? -21.669 3.382 28.297 1.00 69.31 97 ARG A C 1
ATOM 791 O O . ARG A 1 97 ? -21.989 4.478 28.749 1.00 69.31 97 ARG A O 1
ATOM 798 N N . ARG A 1 98 ? -22.530 2.401 28.066 1.00 75.88 98 ARG A N 1
ATOM 799 C CA . ARG A 1 98 ? -23.953 2.479 28.371 1.00 75.88 98 ARG A CA 1
ATOM 800 C C . ARG A 1 98 ? -24.176 2.186 29.847 1.00 75.88 98 ARG A C 1
ATOM 802 O O . ARG A 1 98 ? -23.384 1.480 30.475 1.00 75.88 98 ARG A O 1
ATOM 809 N N . GLU A 1 99 ? -25.270 2.715 30.377 1.00 82.81 99 GLU A N 1
ATOM 810 C CA . GLU A 1 99 ? -25.727 2.358 31.715 1.00 82.81 99 GLU A CA 1
ATOM 811 C C . GLU A 1 99 ? -26.062 0.861 31.765 1.00 82.81 99 GLU A C 1
ATOM 813 O O . GLU A 1 99 ? -26.585 0.285 30.806 1.00 82.81 99 GLU A O 1
ATOM 818 N N . GLU A 1 100 ? -25.761 0.222 32.892 1.00 80.94 100 GLU A N 1
ATOM 819 C CA . GLU A 1 100 ? -25.934 -1.223 33.079 1.00 80.94 100 GLU A CA 1
ATOM 820 C C . GLU A 1 100 ? -27.382 -1.670 32.826 1.00 80.94 100 GLU A C 1
ATOM 822 O O . GLU A 1 100 ? -27.623 -2.661 32.135 1.00 80.94 100 GLU A O 1
ATOM 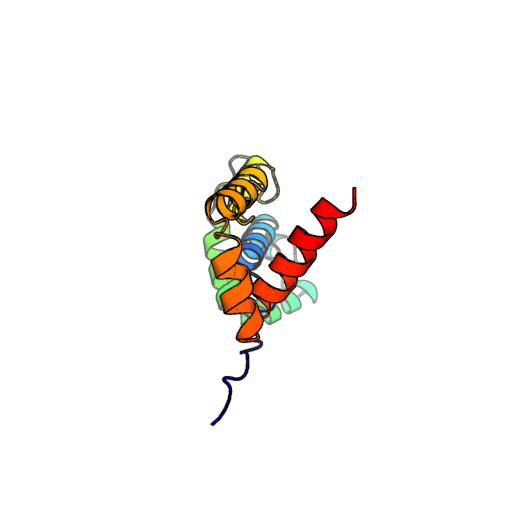827 N N . GLU A 1 101 ? -28.354 -0.867 33.262 1.00 84.06 101 GLU A N 1
ATOM 828 C CA . GLU A 1 101 ? -29.783 -1.102 33.029 1.00 84.06 101 GLU A CA 1
ATOM 829 C C . GLU A 1 101 ? -30.139 -1.146 31.532 1.00 84.06 101 GLU A C 1
ATOM 831 O O . GLU A 1 101 ? -30.958 -1.962 31.094 1.00 84.06 101 GLU A O 1
ATOM 836 N N . GLU A 1 102 ? -29.502 -0.307 30.709 1.00 85.50 102 GLU A N 1
ATOM 837 C CA . GLU A 1 102 ? -29.720 -0.302 29.262 1.00 85.50 102 GLU A CA 1
ATOM 838 C C . GLU A 1 102 ? -29.090 -1.520 28.580 1.00 85.50 102 GLU A C 1
ATOM 840 O O . GLU A 1 102 ? -29.624 -2.042 27.589 1.00 85.50 102 GLU A O 1
ATOM 845 N N . ILE A 1 103 ? -27.936 -1.960 29.084 1.00 83.94 103 ILE A N 1
ATOM 846 C CA . ILE A 1 103 ? -27.246 -3.159 28.609 1.00 83.94 103 ILE A CA 1
ATOM 847 C C . ILE A 1 103 ? -28.105 -4.382 28.932 1.00 83.94 103 ILE A C 1
ATOM 849 O O . ILE A 1 103 ? -28.369 -5.188 28.038 1.00 83.94 103 ILE A O 1
ATOM 853 N N . GLU A 1 104 ? -28.633 -4.485 30.152 1.00 86.44 104 GLU A N 1
ATOM 854 C CA . GLU A 1 104 ? -29.555 -5.551 30.539 1.00 86.44 104 GLU A CA 1
ATOM 855 C C . GLU A 1 104 ? -30.827 -5.573 29.687 1.00 86.44 104 GLU A C 1
ATOM 857 O O . GLU A 1 104 ? -31.253 -6.637 29.226 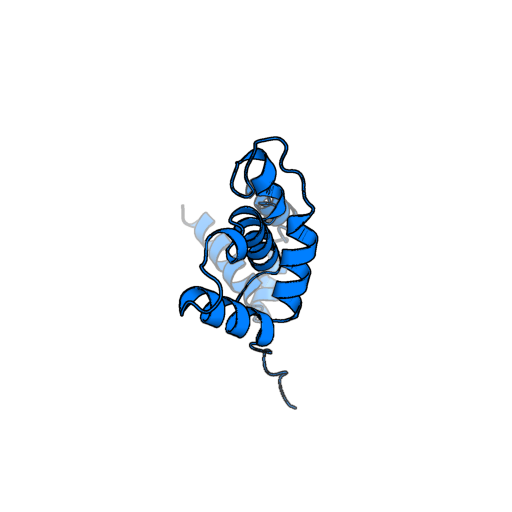1.00 86.44 104 GLU A O 1
ATOM 862 N N . ALA A 1 105 ? -31.456 -4.412 29.478 1.00 89.75 105 ALA A N 1
ATOM 863 C CA . ALA A 1 105 ? -32.677 -4.311 28.688 1.00 89.75 105 ALA A CA 1
ATOM 864 C C . ALA A 1 105 ? -32.447 -4.762 27.235 1.00 89.75 105 ALA A C 1
ATOM 866 O O . ALA A 1 105 ? -33.249 -5.521 26.686 1.00 89.75 105 ALA A O 1
ATOM 867 N N . ALA A 1 106 ? -31.327 -4.363 26.627 1.00 86.81 106 ALA A N 1
ATOM 868 C CA . ALA A 1 106 ? -30.956 -4.773 25.273 1.00 86.81 106 ALA A CA 1
ATOM 869 C C . ALA A 1 106 ? -30.524 -6.251 25.192 1.00 86.81 106 ALA A C 1
ATOM 871 O O . ALA A 1 106 ? -30.828 -6.934 24.211 1.00 86.81 106 ALA A O 1
ATOM 872 N N . ALA A 1 107 ? -29.864 -6.780 26.225 1.00 88.12 107 ALA A N 1
ATOM 873 C CA . ALA A 1 107 ? -29.505 -8.194 26.322 1.00 88.12 107 ALA A CA 1
ATOM 874 C C . ALA A 1 107 ? -30.753 -9.092 26.416 1.00 88.12 107 ALA A C 1
ATOM 876 O O . ALA A 1 107 ? -30.827 -10.117 25.734 1.00 88.12 107 ALA A O 1
ATOM 877 N N . LYS A 1 108 ? -31.777 -8.668 27.175 1.00 91.06 108 LYS A N 1
ATOM 878 C CA . LYS A 1 108 ? -33.098 -9.329 27.248 1.00 91.06 108 LYS A CA 1
ATOM 879 C C . LYS A 1 108 ? -33.817 -9.364 25.890 1.00 91.06 108 LYS A C 1
ATOM 881 O O . LYS A 1 108 ? -34.632 -10.251 25.661 1.00 91.06 108 LYS A O 1
ATOM 886 N N . GLN A 1 109 ? -33.483 -8.450 24.976 1.00 92.06 109 GLN A N 1
ATOM 887 C CA . GLN A 1 109 ? -33.963 -8.433 23.587 1.00 92.06 109 GLN A CA 1
ATOM 888 C C . GLN A 1 109 ? -33.049 -9.199 22.606 1.00 92.06 109 GLN A C 1
ATOM 890 O O . GLN A 1 109 ? -33.193 -9.055 21.395 1.00 92.06 109 GLN A O 1
ATOM 895 N N . HIS A 1 110 ? -32.112 -10.017 23.099 1.00 87.88 110 HIS A N 1
ATOM 896 C CA . HIS A 1 110 ? -31.155 -10.796 22.299 1.00 87.88 110 HIS A CA 1
ATOM 897 C C . HIS A 1 110 ? -30.190 -9.965 21.432 1.00 87.88 110 HIS A C 1
ATOM 899 O O . HIS A 1 110 ? -29.662 -10.457 20.433 1.00 87.88 110 HIS A O 1
ATOM 905 N N . CYS A 1 111 ? -29.888 -8.724 21.825 1.00 86.75 111 CYS A N 1
ATOM 906 C CA . CYS A 1 111 ? -28.801 -7.974 21.203 1.00 86.75 111 CYS A CA 1
ATOM 907 C C . CYS A 1 111 ? -27.447 -8.622 21.547 1.00 86.75 111 CYS A C 1
ATOM 909 O O . CYS A 1 111 ? -27.018 -8.605 22.702 1.00 86.75 111 CYS A O 1
ATOM 911 N N . ILE A 1 112 ? -26.754 -9.169 20.540 1.00 79.06 112 ILE A N 1
ATOM 912 C CA . ILE A 1 112 ? -25.480 -9.895 20.709 1.00 79.06 112 ILE A CA 1
ATOM 913 C C . ILE A 1 112 ? -24.421 -9.024 21.396 1.00 79.06 112 ILE A C 1
ATOM 915 O O . ILE A 1 112 ? -23.754 -9.489 22.318 1.00 79.06 112 ILE A O 1
ATOM 919 N N . ARG A 1 113 ? -24.306 -7.747 20.999 1.00 81.56 113 ARG A N 1
ATOM 920 C CA . ARG A 1 113 ? -23.379 -6.787 21.623 1.00 81.56 113 ARG A CA 1
ATOM 921 C C . ARG A 1 113 ? -23.618 -6.696 23.132 1.00 81.56 113 ARG A C 1
ATOM 923 O O . ARG A 1 113 ? -22.682 -6.855 23.904 1.00 81.56 113 ARG A O 1
ATOM 930 N N . SER A 1 114 ? -24.870 -6.499 23.542 1.00 84.75 114 SER A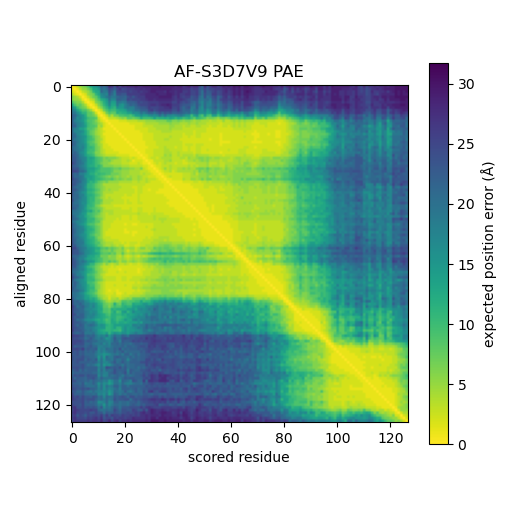 N 1
ATOM 931 C CA . SER A 1 114 ? -25.227 -6.322 24.954 1.00 84.75 114 SER A CA 1
ATOM 932 C C . SER A 1 114 ? -25.129 -7.607 25.775 1.00 84.75 114 SER A C 1
ATOM 934 O O . SER A 1 114 ? -24.830 -7.532 26.959 1.00 84.75 114 SER A O 1
ATOM 936 N N . LEU A 1 115 ? -25.307 -8.787 25.170 1.00 83.56 115 LEU A N 1
ATOM 937 C CA . LEU A 1 115 ? -25.055 -10.067 25.846 1.00 83.56 115 LEU A CA 1
ATOM 938 C C . LEU A 1 115 ? -23.572 -10.245 26.210 1.00 83.56 115 LEU A C 1
ATOM 940 O O . LEU A 1 115 ? -23.259 -10.651 27.327 1.00 83.56 115 LEU A O 1
ATOM 944 N N . ILE A 1 116 ? -22.667 -9.916 25.282 1.00 81.69 116 ILE A N 1
ATOM 945 C CA . ILE A 1 116 ? -21.214 -9.982 25.509 1.00 81.69 116 ILE A CA 1
ATOM 946 C C . ILE A 1 116 ? -20.792 -8.950 26.563 1.00 81.69 116 ILE A C 1
ATOM 948 O O . ILE A 1 116 ? -20.009 -9.260 27.461 1.00 81.69 116 ILE A O 1
ATOM 952 N N . GLU A 1 117 ? -21.333 -7.735 26.471 1.00 82.31 117 GLU A N 1
ATOM 953 C CA . GLU A 1 117 ? -21.053 -6.640 27.402 1.00 82.31 117 GLU A CA 1
ATOM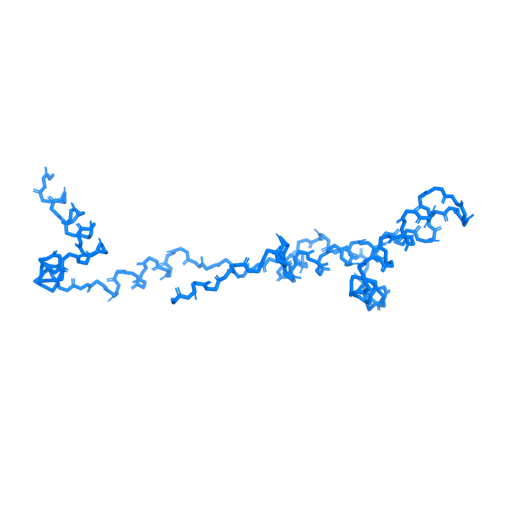 954 C C . GLU A 1 117 ? -21.515 -6.973 28.831 1.00 82.31 117 GLU A C 1
ATOM 956 O O . GLU A 1 117 ? -20.732 -6.842 29.772 1.00 82.31 117 GLU A O 1
ATOM 961 N N . LEU A 1 118 ? -22.725 -7.523 28.988 1.00 83.94 118 LEU A N 1
ATOM 962 C CA . LEU A 1 118 ? -23.255 -7.971 30.280 1.00 83.94 118 LEU A CA 1
ATOM 963 C C . LEU A 1 118 ? -22.419 -9.110 30.884 1.00 83.94 118 LEU A C 1
ATOM 965 O O . LEU A 1 118 ? -22.120 -9.104 32.075 1.00 83.94 118 LEU A O 1
ATOM 969 N N . GLN A 1 119 ? -21.975 -10.071 30.065 1.00 83.50 119 GLN A N 1
ATOM 970 C CA . GLN A 1 119 ? -21.085 -11.141 30.524 1.00 83.50 119 GLN A CA 1
ATOM 971 C C . GLN A 1 119 ? -19.731 -10.598 31.014 1.00 83.50 119 GLN A C 1
ATOM 973 O O . GLN A 1 119 ? -19.146 -11.142 31.952 1.00 83.50 119 GLN A O 1
ATOM 978 N N . HIS A 1 120 ? -19.218 -9.541 30.381 1.00 78.88 120 HIS A N 1
ATOM 979 C CA . HIS A 1 120 ? -17.977 -8.897 30.798 1.00 78.88 120 HIS A CA 1
ATOM 980 C C . HIS A 1 120 ? -18.135 -8.117 32.112 1.00 78.88 120 HIS A C 1
ATOM 982 O O . HIS A 1 120 ? -17.228 -8.170 32.942 1.00 78.88 120 HIS A O 1
ATOM 988 N N . LEU A 1 121 ? -19.269 -7.434 32.317 1.00 81.44 121 LEU A N 1
ATOM 989 C CA . LEU A 1 121 ? -19.585 -6.743 33.575 1.00 81.44 121 LEU A CA 1
ATOM 990 C C . LEU A 1 121 ? -19.686 -7.733 34.740 1.00 81.44 121 LEU A C 1
ATOM 992 O O . LEU A 1 121 ? -18.937 -7.596 35.702 1.00 81.44 121 LEU A O 1
ATOM 996 N N . ASN A 1 122 ? -20.466 -8.806 34.579 1.00 80.19 122 ASN A N 1
ATOM 997 C CA . ASN A 1 122 ? -20.648 -9.825 35.620 1.00 80.19 122 ASN A CA 1
ATOM 998 C C . ASN A 1 122 ? -19.337 -10.521 36.036 1.00 80.19 122 ASN A C 1
ATOM 1000 O O . ASN A 1 122 ? -19.226 -11.007 37.154 1.00 80.19 122 ASN A O 1
ATOM 1004 N N . ARG A 1 123 ? -18.323 -10.569 35.158 1.00 73.31 123 ARG A N 1
ATOM 1005 C CA . ARG A 1 123 ? -16.992 -11.111 35.489 1.00 73.31 123 ARG A CA 1
ATOM 1006 C C . ARG A 1 123 ? -16.163 -10.205 36.397 1.00 73.31 123 ARG A C 1
ATOM 1008 O O . ARG A 1 123 ? -15.258 -10.705 37.058 1.00 73.31 123 ARG A O 1
ATOM 1015 N N . LYS A 1 124 ? -16.396 -8.889 36.383 1.00 61.22 124 LYS A N 1
ATOM 1016 C CA . LYS A 1 124 ? -15.652 -7.947 37.235 1.00 61.22 124 LYS A CA 1
ATOM 1017 C C . LYS A 1 124 ? -16.080 -8.032 38.697 1.00 61.22 124 LYS A C 1
ATOM 1019 O O . LYS A 1 124 ? -15.257 -7.742 39.552 1.00 61.22 124 LYS A O 1
ATOM 1024 N N . ASP A 1 125 ? -17.303 -8.481 38.963 1.00 58.06 125 ASP A N 1
ATOM 1025 C CA . ASP A 1 125 ? -17.845 -8.608 40.320 1.00 58.06 125 ASP A CA 1
ATOM 1026 C C . ASP A 1 125 ? -17.432 -9.918 41.024 1.00 58.06 125 ASP A C 1
ATOM 1028 O O . ASP A 1 125 ? -17.735 -10.120 42.199 1.00 58.06 125 ASP A O 1
ATOM 1032 N N . GLU A 1 126 ? -16.728 -10.816 40.323 1.00 53.69 126 GLU A N 1
ATOM 1033 C CA . GLU A 1 126 ? -16.248 -12.108 40.845 1.00 53.69 126 GLU A CA 1
ATOM 1034 C C . GLU A 1 126 ? -14.800 -12.066 41.400 1.00 53.69 126 GLU A C 1
ATOM 1036 O O . GLU A 1 126 ? -14.275 -13.099 41.834 1.00 53.69 126 GLU A O 1
ATOM 1041 N N . HIS A 1 127 ? -14.143 -10.897 41.414 1.00 44.44 127 HIS A N 1
ATOM 1042 C CA . HIS A 1 127 ? -12.784 -10.682 41.945 1.00 44.44 127 HIS A CA 1
ATOM 1043 C C . HIS A 1 127 ? -12.738 -9.577 43.000 1.00 44.44 127 HIS A C 1
ATOM 1045 O O . HIS A 1 127 ? -11.978 -9.764 43.980 1.00 44.44 127 HIS A O 1
#

Sequence (127 aa):
MFEPMLDQRNIFSPLLEKFLAHVTAHQSPFESCAEGSEEFQSWLKLLKSHPQFAIDMAISAGKNWNGTKPWDEEHRSAYTEEELDLNEIFAQQILERREEEEIEAAAKQHCIRSLIELQHLNRKDEH

pLDDT: mean 81.85, std 13.94, range [39.72, 95.38]